Protein AF-A0A3C1L6W3-F1 (afdb_monomer_lite)

Sequence (86 aa):
MKKWTTTSEVTACEPGAVFEFVAEGYTTWRYSFEAAGTGTRVTETFDYTAKGFMGFVYDKVLFRPKAMTKGMQRTLERVKAGLEHP

Foldseek 3Di:
DDDDDKDKAWPDDDPQAKTWIDIPNFKIWIWGWDDDPVDIDIDIDIDGHQPDPVSVVCCPPVDPVVVVVVVVVVVVVVVVVVVVPD

pLDDT: mean 82.8, std 14.67, range [52.03, 97.31]

Radius of gyration: 15.41 Å; chains: 1; bounding box: 35×32×38 Å

Secondary structure (DSSP, 8-state):
-------EEEEEEETTTEEEEEETTTEEEEEEEEEETTEEEEEEEEEE---SHHHHHHHHHT--HHHHHHHHHHHHHHHHHHHH--

Structure (mmCIF, N/CA/C/O backbone):
data_AF-A0A3C1L6W3-F1
#
_entry.id   AF-A0A3C1L6W3-F1
#
loop_
_atom_site.group_PDB
_atom_site.id
_atom_site.type_symbol
_atom_site.label_atom_id
_atom_site.label_alt_id
_atom_site.label_comp_id
_atom_site.label_asym_id
_atom_site.label_entity_id
_atom_site.label_seq_id
_atom_site.pdbx_PDB_ins_code
_atom_site.Cartn_x
_atom_site.Cartn_y
_atom_site.Cartn_z
_atom_site.occupancy
_atom_site.B_iso_or_equiv
_atom_site.auth_seq_id
_atom_site.auth_comp_id
_atom_site.auth_asym_id
_atom_site.auth_atom_id
_atom_site.pdbx_PDB_model_num
ATOM 1 N N . MET A 1 1 ? 16.010 24.489 -8.970 1.00 65.31 1 MET A N 1
ATOM 2 C CA . MET A 1 1 ? 15.596 23.463 -7.986 1.00 65.31 1 MET A CA 1
ATOM 3 C C . MET A 1 1 ? 15.028 22.280 -8.760 1.00 65.31 1 MET A C 1
ATOM 5 O O . MET A 1 1 ? 14.099 22.491 -9.528 1.00 65.31 1 MET A O 1
ATOM 9 N N . LYS A 1 2 ? 15.617 21.079 -8.674 1.00 65.44 2 LYS A N 1
ATOM 10 C CA . LYS A 1 2 ? 15.051 19.896 -9.348 1.00 65.44 2 LYS A CA 1
ATOM 11 C C . LYS A 1 2 ? 13.789 19.484 -8.584 1.00 65.44 2 LYS A C 1
ATOM 13 O O . LYS A 1 2 ? 13.891 19.080 -7.430 1.00 65.44 2 LYS A O 1
ATOM 18 N N . LYS A 1 3 ? 12.615 19.654 -9.193 1.00 81.00 3 LYS A N 1
ATOM 19 C CA . LYS A 1 3 ? 11.347 19.162 -8.646 1.00 81.00 3 LYS A CA 1
ATOM 20 C C . LYS A 1 3 ? 11.225 17.691 -9.015 1.00 81.00 3 LYS A C 1
ATOM 22 O O . LYS A 1 3 ? 11.208 17.360 -10.197 1.00 81.00 3 LYS A O 1
ATOM 27 N N . TRP A 1 4 ? 11.159 16.826 -8.012 1.00 82.75 4 TRP A N 1
ATOM 28 C CA . TRP A 1 4 ? 10.750 15.450 -8.246 1.00 82.75 4 TRP A CA 1
ATOM 29 C C . TRP A 1 4 ? 9.250 15.441 -8.542 1.00 82.75 4 TRP A C 1
ATOM 31 O O . TRP A 1 4 ? 8.469 16.001 -7.772 1.00 82.75 4 TRP A O 1
ATOM 41 N N . THR A 1 5 ? 8.864 14.861 -9.673 1.00 84.00 5 THR A N 1
ATOM 42 C CA . THR A 1 5 ? 7.462 14.697 -10.066 1.00 84.00 5 THR A CA 1
ATOM 43 C C . THR A 1 5 ? 7.250 13.221 -10.346 1.00 84.00 5 THR A C 1
ATOM 45 O O . THR A 1 5 ? 8.056 12.633 -11.059 1.00 84.00 5 THR A O 1
ATOM 48 N N . THR A 1 6 ? 6.198 12.656 -9.763 1.00 87.56 6 THR A N 1
ATOM 49 C CA . THR A 1 6 ? 5.756 11.287 -10.023 1.00 87.56 6 THR A CA 1
ATOM 50 C C . THR A 1 6 ? 4.346 11.372 -10.588 1.00 87.56 6 THR A C 1
ATOM 52 O O . THR A 1 6 ? 3.478 11.969 -9.948 1.00 87.56 6 THR A O 1
ATOM 55 N N . THR A 1 7 ? 4.107 10.803 -11.765 1.00 90.75 7 THR A N 1
ATOM 56 C CA . THR A 1 7 ? 2.755 10.664 -12.318 1.00 90.75 7 THR A CA 1
ATOM 57 C C . THR A 1 7 ? 2.148 9.361 -11.814 1.00 90.75 7 THR A C 1
ATOM 59 O O . THR A 1 7 ? 2.804 8.318 -11.797 1.00 90.75 7 THR A O 1
ATOM 62 N N . SER A 1 8 ? 0.893 9.405 -11.372 1.00 92.94 8 SER A N 1
ATOM 63 C CA . SER A 1 8 ? 0.176 8.228 -10.882 1.00 92.94 8 SER A CA 1
ATOM 64 C C . SER A 1 8 ? -1.234 8.181 -11.449 1.00 92.94 8 SER A C 1
ATOM 66 O O . SER A 1 8 ? -1.908 9.207 -11.525 1.00 92.94 8 SER A O 1
ATOM 68 N N . GLU A 1 9 ? -1.663 6.989 -11.839 1.00 95.38 9 GLU A N 1
ATOM 69 C CA . GLU A 1 9 ? -2.983 6.714 -12.399 1.00 95.38 9 GLU A CA 1
ATOM 70 C C . GLU A 1 9 ? -3.745 5.790 -11.454 1.00 95.38 9 GLU A C 1
ATOM 72 O O . GLU A 1 9 ? -3.245 4.728 -11.099 1.00 95.38 9 GLU A O 1
ATOM 77 N N . VAL A 1 10 ? -4.939 6.194 -11.022 1.00 96.56 10 VAL A N 1
ATOM 78 C CA . VAL A 1 10 ? -5.786 5.372 -10.146 1.00 96.56 10 VAL A CA 1
ATOM 79 C C . VAL A 1 10 ? -6.435 4.265 -10.975 1.00 96.56 10 VAL A C 1
ATOM 81 O O . VAL A 1 10 ? -7.162 4.558 -11.920 1.00 96.56 10 VAL A O 1
ATOM 84 N N . THR A 1 11 ? -6.198 3.008 -10.603 1.00 96.06 11 THR A N 1
ATOM 85 C CA . THR A 1 11 ? -6.722 1.818 -11.296 1.00 96.06 11 THR A CA 1
ATOM 86 C C . THR A 1 11 ? -7.882 1.158 -10.555 1.00 96.06 11 THR A C 1
ATOM 88 O O . THR A 1 11 ? -8.727 0.534 -11.194 1.00 96.06 11 THR A O 1
ATOM 91 N N . ALA A 1 12 ? -7.985 1.335 -9.233 1.00 95.50 12 ALA A N 1
ATOM 92 C CA . ALA A 1 12 ? -9.155 0.932 -8.453 1.00 95.50 12 ALA A CA 1
ATOM 93 C C . ALA A 1 12 ? -9.418 1.916 -7.307 1.00 95.50 12 ALA A C 1
ATOM 95 O O . ALA A 1 12 ? -8.497 2.363 -6.626 1.00 95.50 12 ALA A O 1
ATOM 96 N N . CYS A 1 13 ? -10.685 2.247 -7.067 1.00 96.50 13 CYS A N 1
ATOM 97 C CA . CYS A 1 13 ? -11.087 3.100 -5.954 1.00 96.50 13 CYS A CA 1
ATOM 98 C C . CYS A 1 13 ? -12.480 2.690 -5.477 1.00 96.50 13 CYS A C 1
ATOM 100 O O . CYS A 1 13 ? -13.488 3.039 -6.087 1.00 96.50 13 CYS A O 1
ATOM 102 N N . GLU A 1 14 ? -12.519 1.940 -4.383 1.00 96.25 14 GLU A N 1
ATOM 103 C CA . GLU A 1 14 ? -13.741 1.541 -3.696 1.00 96.25 14 GLU A CA 1
ATOM 104 C C . GLU A 1 14 ? -13.655 2.025 -2.243 1.00 96.25 14 GLU A C 1
ATOM 106 O O . GLU A 1 14 ? -12.835 1.516 -1.465 1.00 96.25 14 GLU A O 1
ATOM 111 N N . PRO A 1 15 ? -14.469 3.022 -1.854 1.00 93.50 15 PRO A N 1
ATOM 112 C CA . PRO A 1 15 ? -14.435 3.584 -0.511 1.00 93.50 15 PRO A CA 1
ATOM 113 C C . PRO A 1 15 ? -14.580 2.511 0.573 1.00 93.50 15 PRO A C 1
ATOM 115 O O . PRO A 1 15 ? -15.529 1.733 0.573 1.00 93.50 15 PRO A O 1
ATOM 118 N N . GLY A 1 16 ? -13.631 2.482 1.511 1.00 91.50 16 GLY A N 1
ATOM 119 C CA . GLY A 1 16 ? -13.629 1.530 2.624 1.00 91.50 16 GLY A CA 1
ATOM 120 C C . GLY A 1 16 ? -13.207 0.100 2.270 1.00 91.50 16 GLY A C 1
ATOM 121 O O . GLY A 1 16 ? -13.193 -0.730 3.172 1.00 91.50 16 GLY A O 1
ATOM 122 N N . ALA A 1 17 ? -12.841 -0.187 1.014 1.00 94.75 17 ALA A N 1
ATOM 123 C CA . ALA A 1 17 ? -12.436 -1.525 0.578 1.00 94.75 17 ALA A CA 1
ATOM 124 C C . ALA A 1 17 ? -11.069 -1.537 -0.115 1.00 94.75 17 ALA A C 1
ATOM 126 O O . ALA A 1 17 ? -10.163 -2.254 0.318 1.00 94.75 17 ALA A O 1
ATOM 127 N N . VAL A 1 18 ? -10.878 -0.731 -1.165 1.00 97.31 18 VAL A N 1
ATOM 128 C CA . VAL A 1 18 ? -9.619 -0.717 -1.920 1.00 97.31 18 VAL A CA 1
ATOM 129 C C . VAL A 1 18 ? -9.286 0.654 -2.493 1.00 97.31 18 VAL A C 1
ATOM 131 O O . VAL A 1 18 ? -10.144 1.380 -2.986 1.00 97.31 18 VAL A O 1
ATOM 134 N N . PHE A 1 19 ? -7.998 0.977 -2.486 1.00 96.62 19 PHE A N 1
ATOM 135 C CA . PHE A 1 19 ? -7.431 2.059 -3.273 1.00 96.62 19 PHE A CA 1
ATOM 136 C C . PHE A 1 19 ? -6.167 1.564 -3.980 1.00 96.62 19 PHE A C 1
ATOM 138 O O . PHE A 1 19 ? -5.225 1.120 -3.327 1.00 96.62 19 PHE A O 1
ATOM 145 N N . GLU A 1 20 ? -6.152 1.610 -5.308 1.00 97.25 20 GLU A N 1
ATOM 146 C CA . GLU A 1 20 ? -5.055 1.130 -6.145 1.00 97.25 20 GLU A CA 1
ATOM 147 C C . GLU A 1 20 ? -4.668 2.175 -7.187 1.00 97.25 20 GLU A C 1
ATOM 149 O O . GLU A 1 20 ? -5.528 2.802 -7.812 1.00 97.25 20 GLU A O 1
ATOM 154 N N . PHE A 1 21 ? -3.366 2.342 -7.391 1.00 95.31 21 PHE A N 1
ATOM 155 C CA . PHE A 1 21 ? -2.831 3.188 -8.443 1.00 95.31 21 PHE A CA 1
ATOM 156 C C . PHE A 1 21 ? -1.523 2.640 -9.005 1.00 95.31 21 PHE A C 1
ATOM 158 O O . PHE A 1 21 ? -0.747 1.969 -8.322 1.00 95.31 21 PHE A O 1
ATOM 165 N N . VAL A 1 22 ? -1.245 2.996 -10.254 1.00 92.62 22 VAL A N 1
ATOM 166 C CA . VAL A 1 22 ? 0.019 2.729 -10.930 1.00 92.62 22 VAL A CA 1
ATOM 167 C C . VAL A 1 22 ? 0.837 4.013 -10.961 1.00 92.62 22 VAL A C 1
ATOM 169 O O . VAL A 1 22 ? 0.425 5.011 -11.548 1.00 92.62 22 VAL A O 1
ATOM 172 N N . ALA A 1 23 ? 2.014 3.997 -10.343 1.00 89.94 23 ALA A N 1
ATOM 173 C CA . ALA A 1 23 ? 2.982 5.081 -10.419 1.00 89.94 23 ALA A CA 1
ATOM 174 C C . ALA A 1 23 ? 3.986 4.830 -11.553 1.00 89.94 23 ALA A C 1
ATOM 176 O O . ALA A 1 23 ? 4.509 3.719 -11.712 1.00 89.94 23 ALA A O 1
ATOM 177 N N . GLU A 1 24 ? 4.228 5.878 -12.348 1.00 88.00 24 GLU A N 1
ATOM 178 C CA . GLU A 1 24 ? 5.155 5.914 -13.491 1.00 88.00 24 GLU A CA 1
ATOM 179 C C . GLU A 1 24 ? 4.905 4.823 -14.557 1.00 88.00 24 GLU A C 1
ATOM 181 O O . GLU A 1 24 ? 5.756 4.550 -15.400 1.00 88.00 24 GLU A O 1
ATOM 186 N N . GLY A 1 25 ? 3.728 4.189 -14.541 1.00 84.81 25 GLY A N 1
ATOM 187 C CA . GLY A 1 25 ? 3.339 3.143 -15.492 1.00 84.81 25 GLY A CA 1
ATOM 188 C C . GLY A 1 25 ? 3.961 1.760 -15.252 1.00 84.81 25 GLY A C 1
ATOM 189 O O . GLY A 1 25 ? 3.767 0.872 -16.084 1.00 84.81 25 GLY A O 1
ATOM 190 N N . TYR A 1 26 ? 4.713 1.555 -14.162 1.00 82.25 26 TYR A N 1
ATOM 191 C CA . TYR A 1 26 ? 5.415 0.284 -13.902 1.00 82.25 26 TYR A CA 1
ATOM 192 C C . TYR A 1 26 ? 5.397 -0.204 -12.445 1.00 82.25 26 TYR A C 1
ATOM 194 O O . TYR A 1 26 ? 5.735 -1.363 -12.203 1.00 82.25 26 TYR A O 1
ATOM 202 N N . THR A 1 27 ? 5.026 0.641 -11.476 1.00 87.12 27 THR A N 1
ATOM 203 C CA . THR A 1 27 ? 4.821 0.211 -10.079 1.00 87.12 27 THR A CA 1
ATOM 204 C C . THR A 1 27 ? 3.357 0.293 -9.708 1.00 87.12 27 THR A C 1
ATOM 206 O O . THR A 1 27 ? 2.772 1.370 -9.788 1.00 87.12 27 THR A O 1
ATOM 209 N N . THR A 1 28 ? 2.786 -0.816 -9.264 1.00 90.81 28 THR A N 1
ATOM 210 C CA . THR A 1 28 ? 1.412 -0.877 -8.775 1.00 90.81 28 THR A CA 1
ATOM 211 C C . THR A 1 28 ? 1.423 -0.833 -7.256 1.00 90.81 28 THR A C 1
ATOM 213 O O . THR A 1 28 ? 2.103 -1.622 -6.599 1.00 90.81 28 THR A O 1
ATOM 216 N N . TRP A 1 29 ? 0.646 0.087 -6.700 1.00 93.44 29 TRP A N 1
ATOM 217 C CA . TRP A 1 29 ? 0.445 0.256 -5.270 1.00 93.44 29 TRP A CA 1
ATOM 218 C C . TRP A 1 29 ? -1.013 -0.014 -4.954 1.00 93.44 29 TRP A C 1
ATOM 220 O O . TRP A 1 29 ? -1.896 0.589 -5.560 1.00 93.44 29 TRP A O 1
ATOM 230 N N . ARG A 1 30 ? -1.266 -0.899 -3.992 1.00 95.44 30 ARG A N 1
ATOM 231 C CA . ARG A 1 30 ? -2.620 -1.258 -3.570 1.00 95.44 30 ARG A CA 1
ATOM 232 C C . ARG A 1 30 ? -2.743 -1.194 -2.059 1.00 95.44 30 ARG A C 1
ATOM 234 O O . ARG A 1 30 ? -1.959 -1.810 -1.344 1.00 95.44 30 ARG A O 1
ATOM 241 N N . TYR A 1 31 ? -3.777 -0.518 -1.589 1.00 95.62 31 TYR A N 1
ATOM 242 C CA . TYR A 1 31 ? -4.201 -0.501 -0.198 1.00 95.62 31 TYR A CA 1
ATOM 243 C C . TYR A 1 31 ? -5.540 -1.218 -0.100 1.00 95.62 31 TYR A C 1
ATOM 245 O O . TYR A 1 31 ? -6.504 -0.796 -0.739 1.00 95.62 31 TYR A O 1
ATOM 253 N N . SER A 1 32 ? -5.606 -2.299 0.675 1.00 96.50 32 SER A N 1
ATOM 254 C CA . SER A 1 32 ? -6.873 -2.934 1.036 1.00 96.50 32 SER A CA 1
ATOM 255 C C . SER A 1 32 ? -7.249 -2.605 2.472 1.00 96.50 32 SER A C 1
ATOM 257 O O . SER A 1 32 ? -6.392 -2.511 3.356 1.00 96.50 32 SER A O 1
ATOM 259 N N . PHE A 1 33 ? -8.545 -2.428 2.687 1.00 96.00 33 PHE A N 1
ATOM 260 C CA . PHE A 1 33 ? -9.129 -2.059 3.962 1.00 96.00 33 PHE A CA 1
ATOM 261 C C . PHE A 1 33 ? -10.108 -3.147 4.379 1.00 96.00 33 PHE A C 1
ATOM 263 O O . PHE A 1 33 ? -11.048 -3.472 3.658 1.00 96.00 33 PHE A O 1
ATOM 270 N N . GLU A 1 34 ? -9.876 -3.721 5.552 1.00 95.94 34 GLU A N 1
ATOM 271 C CA . GLU A 1 34 ? -10.741 -4.743 6.129 1.00 95.94 34 GLU A CA 1
ATOM 272 C C . GLU A 1 34 ? -11.154 -4.328 7.539 1.00 95.94 34 GLU A C 1
ATOM 274 O O . GLU A 1 34 ? -10.327 -3.865 8.330 1.00 95.94 34 GLU A O 1
ATOM 279 N N . ALA A 1 35 ? -12.425 -4.529 7.886 1.00 94.00 35 ALA A N 1
ATOM 280 C CA . ALA A 1 35 ? -12.886 -4.321 9.253 1.00 94.00 35 ALA A CA 1
ATOM 281 C C . ALA A 1 35 ? -12.128 -5.253 10.218 1.00 94.00 35 ALA A C 1
ATOM 283 O O . ALA A 1 35 ? -12.006 -6.457 9.984 1.00 94.00 35 ALA A O 1
ATOM 284 N N . ALA A 1 36 ? -11.614 -4.694 11.313 1.00 92.19 36 ALA A N 1
ATOM 285 C CA . ALA A 1 36 ? -10.851 -5.421 12.321 1.00 92.19 36 ALA A CA 1
ATOM 286 C C . ALA A 1 36 ? -11.298 -4.989 13.724 1.00 92.19 36 ALA A C 1
ATOM 288 O O . ALA A 1 36 ? -10.659 -4.166 14.381 1.00 92.19 36 ALA A O 1
ATOM 289 N N . GLY A 1 37 ? -12.425 -5.546 14.176 1.00 90.00 37 GLY A N 1
ATOM 290 C CA . GLY A 1 37 ? -13.024 -5.203 15.465 1.00 90.00 37 GLY A CA 1
ATOM 291 C C . GLY A 1 37 ? -13.444 -3.734 15.510 1.00 90.00 37 GLY A C 1
ATOM 292 O O . GLY A 1 37 ? -14.280 -3.306 14.722 1.00 90.00 37 GLY A O 1
ATOM 293 N N . THR A 1 38 ? -12.854 -2.966 16.425 1.00 88.06 38 THR A N 1
ATOM 294 C CA . THR A 1 38 ? -13.086 -1.518 16.564 1.00 88.06 38 THR A CA 1
ATOM 295 C C . THR A 1 38 ? -12.207 -0.664 15.644 1.00 88.06 38 THR A C 1
ATOM 297 O O . THR A 1 38 ? -12.293 0.560 15.690 1.00 88.06 38 THR A O 1
ATOM 300 N N . GLY A 1 39 ? -11.351 -1.286 14.827 1.00 89.81 39 GLY A N 1
ATOM 301 C CA . GLY A 1 39 ? -10.443 -0.607 13.908 1.00 89.81 39 GLY A CA 1
ATOM 302 C C . GLY A 1 39 ? -10.535 -1.127 12.476 1.00 89.81 39 GLY A C 1
ATOM 303 O O . GLY A 1 39 ? -11.416 -1.906 12.111 1.00 89.81 39 GLY A O 1
ATOM 304 N N . THR A 1 40 ? -9.588 -0.693 11.649 1.00 93.94 40 THR A N 1
ATOM 305 C CA . THR A 1 40 ? -9.435 -1.142 10.260 1.00 93.94 40 THR A CA 1
ATOM 306 C C . THR A 1 40 ? -8.051 -1.749 10.084 1.00 93.94 40 THR A C 1
ATOM 308 O O . THR A 1 40 ? -7.045 -1.141 10.451 1.00 93.94 40 THR A O 1
ATOM 311 N N . ARG A 1 41 ? -7.988 -2.951 9.515 1.00 94.06 41 ARG A N 1
ATOM 312 C CA . ARG A 1 41 ? -6.744 -3.555 9.049 1.00 94.06 41 ARG A CA 1
ATOM 313 C C . ARG A 1 41 ? -6.467 -3.037 7.648 1.00 94.06 41 ARG A C 1
ATOM 315 O O . ARG A 1 41 ? -7.219 -3.311 6.718 1.00 94.06 41 ARG A O 1
ATOM 322 N N . VAL A 1 42 ? -5.385 -2.278 7.532 1.00 94.62 42 VAL A N 1
ATOM 323 C CA . VAL A 1 42 ? -4.886 -1.760 6.259 1.00 94.62 42 VAL A CA 1
ATOM 324 C C . VAL A 1 42 ? -3.744 -2.651 5.797 1.00 94.62 42 VAL A C 1
ATOM 326 O O . VAL A 1 42 ? -2.787 -2.853 6.546 1.00 94.62 42 VAL A O 1
ATOM 329 N N . THR A 1 43 ? -3.834 -3.168 4.576 1.00 94.31 43 THR A N 1
ATOM 330 C CA . THR A 1 43 ? -2.751 -3.931 3.946 1.00 94.31 43 THR A CA 1
ATOM 331 C C . THR A 1 43 ? -2.231 -3.158 2.746 1.00 94.31 43 THR A C 1
ATOM 333 O O . THR A 1 43 ? -2.988 -2.860 1.827 1.00 94.31 43 THR A O 1
ATOM 336 N N .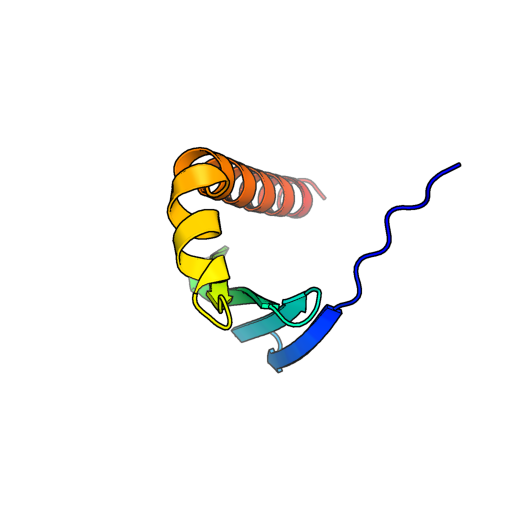 GLU A 1 44 ? -0.940 -2.841 2.749 1.00 93.44 44 GLU A N 1
ATOM 337 C CA . GLU A 1 44 ? -0.251 -2.225 1.615 1.00 93.44 44 GLU A CA 1
ATOM 338 C C . GLU A 1 44 ? 0.467 -3.307 0.801 1.00 93.44 44 GLU A C 1
ATOM 340 O O . GLU A 1 44 ? 1.279 -4.066 1.332 1.00 93.44 44 GLU A O 1
ATOM 345 N N . THR A 1 45 ? 0.167 -3.374 -0.492 1.00 90.94 45 THR A N 1
ATOM 346 C CA . THR A 1 45 ? 0.798 -4.274 -1.459 1.00 90.94 45 THR A CA 1
ATOM 347 C C . THR A 1 45 ? 1.524 -3.447 -2.506 1.00 90.94 45 THR A C 1
ATOM 349 O O . THR A 1 45 ? 0.987 -2.468 -3.025 1.00 90.94 45 THR A O 1
ATOM 352 N N . PHE A 1 46 ? 2.744 -3.865 -2.820 1.00 89.12 46 PHE A N 1
ATOM 353 C CA . PHE A 1 46 ? 3.559 -3.293 -3.877 1.00 89.12 46 PHE A CA 1
ATOM 354 C C . PHE A 1 46 ? 3.851 -4.378 -4.906 1.00 89.12 46 PHE A C 1
ATOM 356 O O . PHE A 1 46 ? 4.358 -5.441 -4.543 1.00 89.12 46 PHE A O 1
ATOM 363 N N . ASP A 1 47 ? 3.578 -4.085 -6.172 1.00 85.31 47 ASP A N 1
ATOM 364 C CA . ASP A 1 47 ? 3.972 -4.918 -7.300 1.00 85.31 47 ASP A CA 1
ATOM 365 C C . ASP A 1 47 ? 4.781 -4.090 -8.304 1.00 85.31 47 ASP A C 1
ATOM 367 O O . ASP A 1 47 ? 4.531 -2.900 -8.521 1.00 85.31 47 ASP A O 1
ATOM 371 N N . TYR A 1 48 ? 5.780 -4.721 -8.911 1.00 79.56 48 TYR A N 1
ATOM 372 C CA . TYR A 1 48 ? 6.596 -4.114 -9.949 1.00 79.56 48 TYR A CA 1
ATOM 373 C C . TYR A 1 48 ? 6.549 -4.990 -11.192 1.00 79.56 48 TYR A C 1
ATOM 375 O O . TYR A 1 48 ? 7.152 -6.062 -11.250 1.00 79.56 48 TYR A O 1
ATOM 383 N N . THR A 1 49 ? 5.869 -4.500 -12.227 1.00 69.88 49 THR A N 1
ATOM 384 C CA . THR A 1 49 ? 5.829 -5.189 -13.513 1.00 69.88 49 THR A CA 1
ATOM 385 C C . THR A 1 49 ? 6.989 -4.708 -14.371 1.00 69.88 49 THR A C 1
ATOM 387 O O . THR A 1 49 ? 6.911 -3.727 -15.114 1.00 69.88 49 THR A O 1
ATOM 390 N N . ALA A 1 50 ? 8.100 -5.424 -14.274 1.00 61.12 50 ALA A N 1
ATOM 391 C CA . ALA A 1 50 ? 9.282 -5.151 -15.064 1.00 61.12 50 ALA A CA 1
ATOM 392 C C . ALA A 1 50 ? 9.074 -5.618 -16.520 1.00 61.12 50 ALA A C 1
ATOM 394 O O . ALA A 1 50 ? 9.138 -6.810 -16.823 1.00 61.12 50 ALA A O 1
ATOM 395 N N . LYS A 1 51 ? 8.807 -4.699 -17.457 1.00 55.47 51 LYS A N 1
ATOM 396 C CA . LYS A 1 51 ? 8.686 -5.060 -18.880 1.00 55.47 51 LYS A CA 1
ATOM 397 C C . LYS A 1 51 ? 10.074 -5.326 -19.489 1.00 55.47 51 LYS A C 1
ATOM 399 O O . LYS A 1 51 ? 10.851 -4.401 -19.706 1.00 55.47 51 LYS A O 1
ATOM 404 N N . GLY A 1 52 ? 10.363 -6.591 -19.809 1.00 57.31 52 GLY A N 1
ATOM 405 C CA . GLY A 1 52 ? 11.527 -7.023 -20.602 1.00 57.31 52 GLY A CA 1
ATOM 406 C C . GLY A 1 52 ? 12.773 -7.451 -19.806 1.00 57.31 52 GLY A C 1
ATOM 407 O O . GLY A 1 52 ? 12.790 -7.450 -18.578 1.00 57.31 52 GLY A O 1
ATOM 408 N N . PHE A 1 53 ? 13.846 -7.816 -20.525 1.00 52.03 53 PHE A N 1
ATOM 409 C CA . PHE A 1 53 ? 15.107 -8.370 -19.982 1.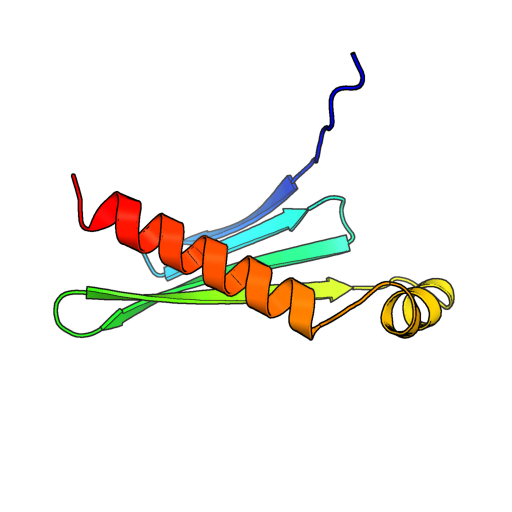00 52.03 53 PHE A CA 1
ATOM 410 C C . PHE A 1 53 ? 15.814 -7.441 -18.969 1.00 52.03 53 PHE A C 1
ATOM 412 O O . PHE A 1 53 ? 16.497 -7.911 -18.062 1.00 52.03 53 PHE A O 1
ATOM 419 N N . MET A 1 54 ? 15.590 -6.124 -19.066 1.00 54.66 54 MET A N 1
ATOM 420 C CA . MET A 1 54 ? 16.101 -5.117 -18.121 1.00 54.66 54 MET A CA 1
ATOM 421 C C . MET A 1 54 ? 15.487 -5.250 -16.715 1.00 54.66 54 MET A C 1
ATOM 423 O O . MET A 1 54 ? 16.109 -4.873 -15.722 1.00 54.66 54 MET A O 1
ATOM 427 N N . GLY A 1 55 ? 14.278 -5.810 -16.632 1.00 56.69 55 GLY A N 1
ATOM 428 C CA . GLY A 1 55 ? 13.518 -5.962 -15.401 1.00 56.69 55 GLY A CA 1
ATOM 429 C C . G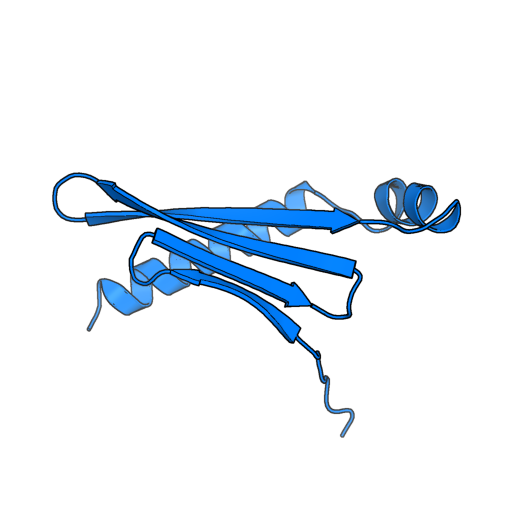LY A 1 55 ? 14.106 -6.964 -14.414 1.00 56.69 55 GLY A C 1
ATOM 430 O O . GLY A 1 55 ? 14.152 -6.705 -13.216 1.00 56.69 55 GLY A O 1
ATOM 431 N N . PHE A 1 56 ? 14.662 -8.060 -14.929 1.00 55.53 56 PHE A N 1
ATOM 432 C CA . PHE A 1 56 ? 15.328 -9.082 -14.119 1.00 55.53 56 PHE A CA 1
ATOM 433 C C . PHE A 1 56 ? 16.637 -8.575 -13.488 1.00 55.53 56 PHE A C 1
ATOM 435 O O . PHE A 1 56 ? 17.009 -8.967 -12.382 1.00 55.53 56 PHE A O 1
ATOM 442 N N . VAL A 1 57 ? 17.341 -7.673 -14.180 1.00 56.31 57 VAL A N 1
ATOM 443 C CA . VAL A 1 57 ? 18.583 -7.060 -13.682 1.00 56.31 57 VAL A CA 1
ATOM 444 C C . VAL A 1 57 ? 18.276 -6.013 -12.603 1.00 56.31 57 VAL A C 1
ATOM 446 O O . VAL A 1 57 ? 18.995 -5.927 -11.609 1.00 56.31 57 VAL A O 1
ATOM 449 N N . TYR A 1 58 ? 17.176 -5.267 -12.750 1.00 54.41 58 TYR A N 1
ATOM 450 C CA . TYR A 1 58 ? 16.701 -4.309 -11.746 1.00 54.41 58 TY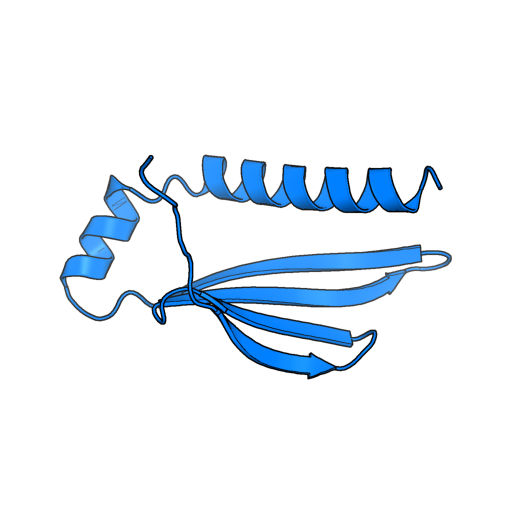R A CA 1
ATOM 451 C C . TYR A 1 58 ? 16.260 -4.991 -10.441 1.00 54.41 58 TYR A C 1
ATOM 453 O O . TYR A 1 58 ? 16.622 -4.528 -9.356 1.00 54.41 58 TYR A O 1
ATOM 461 N N . ASP A 1 59 ? 15.560 -6.124 -10.552 1.00 54.09 59 ASP A N 1
ATOM 462 C CA . ASP A 1 59 ? 15.068 -6.917 -9.418 1.00 54.09 59 ASP A CA 1
ATOM 463 C C . ASP A 1 59 ? 16.210 -7.437 -8.524 1.00 54.09 59 ASP A C 1
ATOM 465 O O . ASP A 1 59 ? 16.153 -7.349 -7.300 1.00 54.09 59 ASP A O 1
ATOM 469 N N . LYS A 1 60 ? 17.323 -7.886 -9.123 1.00 52.66 60 LYS A N 1
ATOM 470 C CA . LYS A 1 60 ? 18.481 -8.383 -8.359 1.00 52.66 60 LYS A CA 1
ATOM 471 C C . LYS A 1 60 ? 19.443 -7.307 -7.850 1.00 52.66 60 LYS A C 1
ATOM 473 O O . LYS A 1 60 ? 20.131 -7.554 -6.861 1.00 52.66 60 LYS A O 1
ATOM 478 N N . VAL A 1 61 ? 19.564 -6.164 -8.531 1.00 54.50 61 VAL A N 1
ATOM 479 C CA . VAL A 1 61 ? 20.636 -5.182 -8.255 1.00 54.50 61 VAL A CA 1
ATOM 480 C C . VAL A 1 61 ? 20.141 -3.957 -7.480 1.00 54.50 61 VAL A C 1
ATOM 482 O O . VAL A 1 61 ? 20.868 -3.439 -6.634 1.00 54.50 61 VAL A O 1
ATOM 485 N N . LEU A 1 62 ? 18.914 -3.494 -7.732 1.00 54.19 62 LEU A N 1
ATOM 486 C CA . LEU A 1 62 ? 18.371 -2.256 -7.152 1.00 54.19 62 LEU A CA 1
ATOM 487 C C . LEU A 1 62 ? 17.246 -2.510 -6.152 1.00 54.19 62 LEU A C 1
ATOM 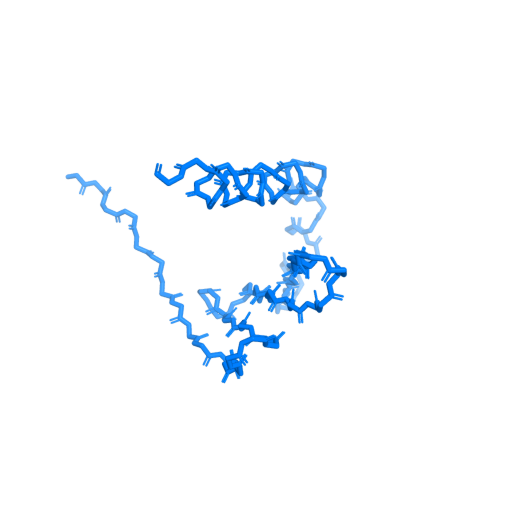489 O O . LEU A 1 62 ? 17.075 -1.738 -5.204 1.00 54.19 62 LEU A O 1
ATOM 493 N N . PHE A 1 63 ? 16.516 -3.609 -6.315 1.00 59.03 63 PHE A N 1
ATOM 494 C CA . PHE A 1 63 ? 15.466 -3.980 -5.388 1.00 59.03 63 PHE A CA 1
ATOM 495 C C . PHE A 1 63 ? 16.081 -4.562 -4.110 1.00 59.03 63 PHE A C 1
ATOM 497 O O . PHE A 1 63 ? 16.560 -5.691 -4.058 1.00 59.03 63 PHE A O 1
ATOM 504 N N . ARG A 1 64 ? 16.101 -3.767 -3.035 1.00 63.31 64 ARG A N 1
ATOM 505 C CA . ARG A 1 64 ? 16.357 -4.265 -1.676 1.00 63.31 64 ARG A CA 1
ATOM 506 C C . ARG A 1 64 ? 15.003 -4.524 -1.023 1.00 63.31 64 ARG A C 1
ATOM 508 O O . ARG A 1 64 ? 14.523 -3.634 -0.318 1.00 63.31 64 ARG A O 1
ATOM 515 N N . PRO A 1 65 ? 14.398 -5.718 -1.201 1.00 67.56 65 PRO A N 1
ATOM 516 C CA . PRO A 1 65 ? 13.043 -6.003 -0.724 1.00 67.56 65 PRO A CA 1
ATOM 517 C C . PRO A 1 65 ? 12.892 -5.673 0.763 1.00 67.56 65 PRO A C 1
ATOM 519 O O . PRO A 1 65 ? 11.941 -5.016 1.161 1.00 67.56 65 PRO A O 1
ATOM 522 N N . LYS A 1 66 ? 13.916 -5.966 1.576 1.00 71.56 66 LYS A N 1
ATOM 523 C CA . LYS A 1 66 ? 13.942 -5.609 3.005 1.00 71.56 66 LYS A CA 1
ATOM 524 C C . LYS A 1 66 ? 13.844 -4.102 3.278 1.00 71.56 66 LYS A C 1
ATOM 526 O O . LYS A 1 66 ? 13.194 -3.699 4.237 1.00 71.56 66 LYS A O 1
ATOM 531 N N . ALA A 1 67 ? 14.517 -3.270 2.482 1.00 76.00 67 ALA A N 1
ATOM 532 C CA . ALA A 1 67 ? 14.474 -1.818 2.655 1.00 76.00 67 ALA A CA 1
ATOM 533 C C .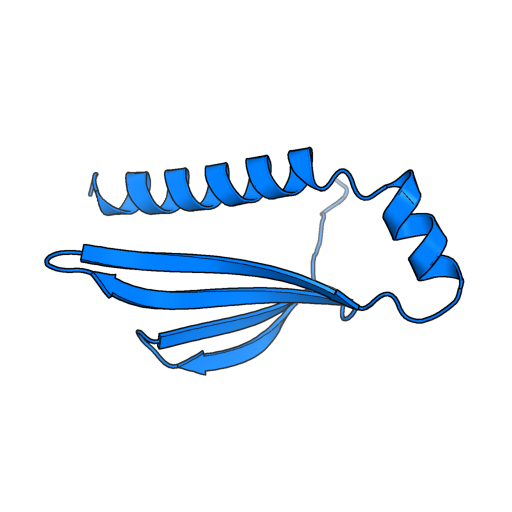 ALA A 1 67 ? 13.113 -1.254 2.234 1.00 76.00 67 ALA A C 1
ATOM 535 O O . ALA A 1 67 ? 12.595 -0.367 2.908 1.00 76.00 67 ALA A O 1
ATOM 536 N N . MET A 1 68 ? 12.523 -1.805 1.170 1.00 79.12 68 MET A N 1
ATOM 537 C CA . MET A 1 68 ? 11.195 -1.416 0.710 1.00 79.12 68 MET A CA 1
ATOM 538 C C . MET A 1 68 ? 10.114 -1.809 1.718 1.00 79.12 68 MET A C 1
ATOM 540 O O . MET A 1 68 ? 9.368 -0.939 2.151 1.00 79.12 68 MET A O 1
ATOM 544 N N . THR A 1 69 ? 10.098 -3.060 2.193 1.00 83.44 69 THR A N 1
ATOM 545 C CA . THR A 1 69 ? 9.155 -3.510 3.230 1.00 83.44 69 THR A CA 1
ATOM 546 C C . THR A 1 69 ? 9.274 -2.669 4.500 1.00 83.44 69 THR A C 1
ATOM 548 O O . THR A 1 69 ? 8.265 -2.276 5.074 1.00 83.44 69 THR A O 1
ATOM 551 N N . LYS A 1 70 ? 10.498 -2.314 4.920 1.00 85.94 70 LYS A N 1
ATOM 552 C CA . LYS A 1 70 ? 10.704 -1.406 6.060 1.00 85.94 70 LYS A CA 1
ATOM 553 C C . LYS A 1 70 ? 10.143 -0.004 5.795 1.00 85.94 70 LYS A C 1
ATOM 555 O O . LYS A 1 70 ? 9.611 0.624 6.706 1.00 85.94 70 LYS A O 1
ATOM 560 N N . GLY A 1 71 ? 10.287 0.500 4.570 1.00 86.44 71 GLY A N 1
ATOM 561 C CA . GLY A 1 71 ? 9.705 1.771 4.142 1.00 86.44 71 GLY A CA 1
ATOM 562 C C . GLY A 1 71 ? 8.178 1.750 4.191 1.00 86.44 71 GLY A C 1
ATOM 563 O O . GLY A 1 71 ? 7.593 2.616 4.832 1.00 86.44 71 GLY A O 1
ATOM 564 N N . MET A 1 72 ? 7.564 0.727 3.594 1.00 89.19 72 MET A N 1
ATOM 565 C CA . MET A 1 72 ? 6.116 0.478 3.607 1.00 89.19 72 MET A CA 1
ATOM 566 C C . MET A 1 72 ? 5.575 0.392 5.037 1.00 89.19 72 MET A C 1
ATOM 568 O O . MET A 1 72 ? 4.663 1.122 5.417 1.00 89.19 72 MET A O 1
ATOM 572 N N . GLN A 1 73 ? 6.227 -0.400 5.894 1.00 90.38 73 GLN A N 1
ATOM 573 C CA . GLN A 1 73 ? 5.850 -0.498 7.303 1.00 90.38 73 GLN A CA 1
ATOM 574 C C . GLN A 1 73 ? 5.883 0.872 7.994 1.00 90.38 73 GLN A C 1
ATOM 576 O O . GLN A 1 73 ? 4.939 1.239 8.689 1.00 90.38 73 GLN A O 1
ATOM 581 N N . ARG A 1 74 ? 6.930 1.670 7.755 1.00 91.81 74 ARG A N 1
ATOM 582 C CA . ARG A 1 74 ? 7.029 3.022 8.315 1.00 91.81 74 ARG A CA 1
ATOM 583 C C . ARG A 1 74 ? 5.931 3.951 7.790 1.00 91.81 74 ARG A C 1
ATOM 585 O O . ARG A 1 74 ? 5.485 4.830 8.523 1.00 91.81 74 ARG A O 1
ATOM 592 N N . THR A 1 75 ? 5.503 3.795 6.539 1.00 91.12 75 THR A N 1
ATOM 593 C CA . THR A 1 75 ? 4.360 4.533 5.985 1.00 91.12 75 THR A CA 1
ATOM 594 C C . THR A 1 75 ? 3.086 4.187 6.748 1.00 91.12 75 THR A C 1
ATOM 596 O O . THR A 1 75 ? 2.429 5.095 7.256 1.00 91.12 75 THR A O 1
ATOM 599 N N . LEU A 1 76 ? 2.783 2.897 6.915 1.00 92.19 76 LEU A N 1
ATOM 600 C CA . LEU A 1 76 ? 1.608 2.438 7.662 1.00 92.19 76 LEU A CA 1
ATOM 601 C C . LEU A 1 76 ? 1.629 2.897 9.127 1.00 92.19 76 LEU A C 1
ATOM 603 O O . LEU A 1 76 ? 0.613 3.362 9.637 1.00 92.19 76 LEU A O 1
ATOM 607 N N . GLU A 1 77 ? 2.787 2.846 9.789 1.00 92.44 77 GLU A N 1
ATOM 608 C CA . GLU A 1 77 ? 2.962 3.356 11.156 1.00 92.44 77 GLU A CA 1
ATOM 609 C C . GLU A 1 77 ? 2.658 4.857 11.257 1.00 92.44 77 GLU A C 1
ATOM 611 O O . GLU A 1 77 ? 2.011 5.295 12.206 1.00 92.44 77 GLU A O 1
ATOM 616 N N . ARG A 1 78 ? 3.082 5.659 10.272 1.00 92.56 78 ARG A N 1
ATOM 617 C CA . ARG A 1 78 ? 2.804 7.105 10.245 1.00 92.56 78 ARG A CA 1
ATOM 618 C C . ARG A 1 78 ? 1.338 7.410 9.970 1.00 92.56 78 ARG A C 1
ATOM 620 O O . ARG A 1 78 ? 0.803 8.323 10.588 1.00 92.56 78 ARG A O 1
ATOM 627 N N . VAL A 1 79 ? 0.703 6.660 9.068 1.00 90.56 79 VAL A N 1
ATOM 628 C CA . VAL A 1 79 ? -0.741 6.771 8.816 1.00 90.56 79 VAL A CA 1
ATOM 629 C C . VAL A 1 79 ? -1.509 6.451 10.094 1.00 90.56 79 VAL A C 1
ATOM 631 O O . VAL A 1 79 ? -2.355 7.236 10.506 1.00 90.56 79 VAL A O 1
ATOM 634 N N . LYS A 1 80 ? -1.154 5.353 10.769 1.00 90.75 80 LYS A N 1
ATOM 635 C CA . LYS A 1 80 ? -1.753 4.969 12.048 1.00 90.75 80 LYS A CA 1
ATOM 636 C C . LYS A 1 80 ? -1.587 6.065 13.103 1.00 90.75 80 LYS A C 1
ATOM 638 O O . LYS A 1 80 ? -2.580 6.515 13.661 1.00 90.75 80 LYS A O 1
ATOM 643 N N . ALA A 1 81 ? -0.363 6.548 13.317 1.00 92.06 81 ALA A N 1
ATOM 644 C CA . ALA A 1 81 ? -0.089 7.599 14.297 1.00 92.06 81 ALA A CA 1
ATOM 645 C C . ALA A 1 81 ? -0.858 8.901 14.006 1.00 92.06 81 ALA A C 1
ATOM 647 O O . ALA A 1 81 ? -1.348 9.534 14.933 1.00 92.06 81 ALA A O 1
ATOM 648 N N . GLY A 1 82 ? -0.991 9.289 12.733 1.00 91.69 82 GLY A N 1
ATOM 649 C CA . GLY A 1 82 ? -1.756 10.476 12.340 1.00 91.69 82 GLY A CA 1
ATOM 650 C C . GLY A 1 82 ? -3.271 10.344 12.532 1.00 91.69 82 GLY A C 1
ATOM 651 O O . GLY A 1 82 ? -3.948 11.358 12.638 1.00 91.69 82 GLY A O 1
ATOM 652 N N . LEU A 1 83 ? -3.803 9.119 12.579 1.00 89.19 83 LEU A N 1
ATOM 653 C CA . LEU A 1 83 ? -5.226 8.854 12.816 1.00 89.19 83 LEU A CA 1
ATOM 654 C C . LEU A 1 83 ? -5.549 8.630 14.301 1.00 89.19 83 LEU A C 1
ATOM 656 O O . LEU A 1 83 ? -6.647 8.956 14.740 1.00 89.19 83 LEU A O 1
ATOM 660 N N . GLU A 1 84 ? -4.616 8.066 15.071 1.00 87.94 84 GLU A N 1
ATOM 661 C CA . GLU A 1 84 ? -4.793 7.798 16.507 1.00 87.94 84 GLU A CA 1
ATOM 662 C C . GLU A 1 84 ? -4.539 9.029 17.392 1.00 87.94 84 GLU A C 1
ATOM 664 O O . GLU A 1 84 ? -5.002 9.068 18.532 1.00 87.94 84 GLU A O 1
ATOM 669 N N . HIS A 1 85 ? -3.838 10.041 16.874 1.00 73.00 85 HIS A N 1
ATOM 670 C CA . HIS A 1 85 ? -3.583 11.311 17.556 1.00 73.00 85 HIS A CA 1
ATOM 671 C C . HIS A 1 85 ? -4.212 12.493 16.789 1.00 73.00 85 HIS A C 1
ATOM 673 O O . HIS A 1 85 ? -3.473 13.235 16.136 1.00 73.00 85 HIS A O 1
ATOM 679 N N . PRO A 1 86 ? -5.550 12.645 16.817 1.00 54.59 86 PRO A N 1
ATOM 680 C CA . PRO A 1 86 ? -6.244 13.781 16.209 1.00 54.59 86 PRO A CA 1
ATOM 681 C C . PRO A 1 86 ? -5.966 15.113 16.921 1.00 54.59 86 PRO A C 1
ATOM 683 O O . PRO A 1 86 ? -5.786 15.112 18.162 1.00 54.59 86 PRO A O 1
#